Protein AF-A0A7C4MBA6-F1 (afdb_monomer)

Sequence (89 aa):
MSSDSRLQSIIIANLNSLKRKSFLDVGCGFGCWGHKIRAYSDPSYLASIDVWKPYLLGIKHKNIYDDIILTDALHLPLKKSINIVLAAK

pLDDT: mean 92.34, std 9.03, range [46.81, 97.75]

Radius of gyration: 12.37 Å; Cα contacts (8 Å, |Δi|>4): 146; chains: 1; bounding box: 25×32×25 Å

Solvent-accessible surface area (backbone atoms only — not comparable to full-atom values): 5257 Å² total; per-residue (Å²): 137,79,60,63,66,67,60,54,53,54,52,54,72,47,34,57,80,50,50,63,34,26,36,35,33,43,60,35,55,80,34,69,61,48,50,47,46,64,73,47,30,51,59,68,38,40,35,33,32,28,74,56,60,69,30,52,66,74,35,65,88,66,71,64,48,83,41,82,43,83,38,54,86,94,59,73,88,70,92,66,88,67,76,40,79,46,75,70,106

Mean predicted aligned error: 3.78 Å

Nearest PDB structures (foldseek):
  6uak-assembly1_A-2  TM=7.613E-01  e=3.731E-04  Lachnospiraceae bacterium C6A11
  8x8i-assembly1_A  TM=6.464E-01  e=6.860E-04  Acinetobacter baumannii
  8x8j-assembly1_A  TM=6.287E-01  e=5.233E-04  Acinetobacter baumannii
  2p35-assembly1_A  TM=7.351E-01  e=4.266E-03  Agrobacterium fabrum str. C58
  2p35-assembly1_B  TM=6.928E-01  e=3.726E-03  Agrobacterium fabrum str. C58

Structure (mmCIF, N/CA/C/O backbone):
data_AF-A0A7C4MBA6-F1
#
_entry.id   AF-A0A7C4MBA6-F1
#
loop_
_atom_site.group_PDB
_atom_site.id
_atom_site.type_symbol
_atom_site.label_atom_id
_atom_site.label_alt_id
_atom_site.label_comp_id
_atom_site.label_asym_id
_atom_site.label_entity_id
_atom_site.label_seq_id
_atom_site.pdbx_PDB_ins_code
_atom_site.Cartn_x
_atom_site.Cartn_y
_atom_site.Cartn_z
_atom_site.occupancy
_atom_site.B_iso_or_equiv
_atom_site.auth_seq_id
_atom_site.auth_comp_id
_atom_site.auth_asym_id
_atom_site.auth_atom_id
_atom_site.pdbx_PDB_model_num
ATOM 1 N N . MET A 1 1 ? 2.865 10.680 -11.901 1.00 50.88 1 MET A N 1
ATOM 2 C CA . MET A 1 1 ? 2.224 11.725 -11.067 1.00 50.88 1 MET A CA 1
ATOM 3 C C . MET A 1 1 ? 1.434 12.662 -11.973 1.00 50.88 1 MET A C 1
ATOM 5 O O . MET A 1 1 ? 1.968 13.677 -12.396 1.00 50.88 1 MET A O 1
ATOM 9 N N . SER A 1 2 ? 0.185 12.315 -12.298 1.00 46.81 2 SER A N 1
ATOM 10 C CA . SER A 1 2 ? -0.759 13.243 -12.947 1.00 46.81 2 SER A CA 1
ATOM 11 C C . SER A 1 2 ? -2.203 13.027 -12.463 1.00 46.81 2 SER A C 1
ATOM 13 O O . SER A 1 2 ? -3.145 13.021 -13.251 1.00 46.81 2 SER A O 1
ATOM 15 N N . SER A 1 3 ? -2.397 12.826 -11.160 1.00 63.62 3 SER A N 1
ATOM 16 C CA . SER A 1 3 ? -3.724 12.920 -10.542 1.00 63.62 3 SER A CA 1
ATOM 17 C C . SER A 1 3 ? -3.922 14.347 -10.026 1.00 63.62 3 SER A C 1
ATOM 19 O O . SER A 1 3 ? -3.008 14.874 -9.388 1.00 63.62 3 SER A O 1
ATOM 21 N N . ASP A 1 4 ? -5.094 14.938 -10.258 1.00 76.44 4 ASP A N 1
ATOM 22 C CA . ASP A 1 4 ? -5.477 16.270 -9.767 1.00 76.44 4 ASP A CA 1
ATOM 23 C C . ASP A 1 4 ? -5.062 16.467 -8.294 1.00 76.44 4 ASP A C 1
ATOM 25 O O . ASP A 1 4 ? -5.445 15.691 -7.411 1.00 76.44 4 ASP A O 1
ATOM 29 N N . SER A 1 5 ? -4.250 17.494 -8.026 1.00 79.31 5 SER A N 1
ATOM 30 C CA . SER A 1 5 ? -3.727 17.791 -6.687 1.00 79.31 5 SER A CA 1
ATOM 31 C C . SER A 1 5 ? -4.845 18.031 -5.671 1.00 79.31 5 SER A C 1
ATOM 33 O O . SER A 1 5 ? -4.681 17.710 -4.494 1.00 79.31 5 SER A O 1
ATOM 35 N N . ARG A 1 6 ? -6.013 18.504 -6.119 1.00 82.94 6 ARG A N 1
ATOM 36 C CA . ARG A 1 6 ? -7.192 18.711 -5.270 1.00 82.94 6 ARG A CA 1
ATOM 37 C C . ARG A 1 6 ? -7.744 17.391 -4.746 1.00 82.94 6 ARG A C 1
ATOM 39 O O . ARG A 1 6 ? -8.053 17.292 -3.561 1.00 82.94 6 ARG A O 1
ATOM 46 N N . LEU A 1 7 ? -7.809 16.362 -5.595 1.00 85.31 7 LEU A N 1
ATOM 47 C CA . LEU A 1 7 ? -8.265 15.031 -5.184 1.00 85.31 7 LEU A CA 1
ATOM 48 C C . LEU A 1 7 ? -7.308 14.418 -4.164 1.00 85.31 7 LEU A C 1
ATOM 50 O O . LEU A 1 7 ? -7.758 13.840 -3.177 1.00 85.31 7 LEU A O 1
ATOM 54 N N . GLN A 1 8 ? -5.995 14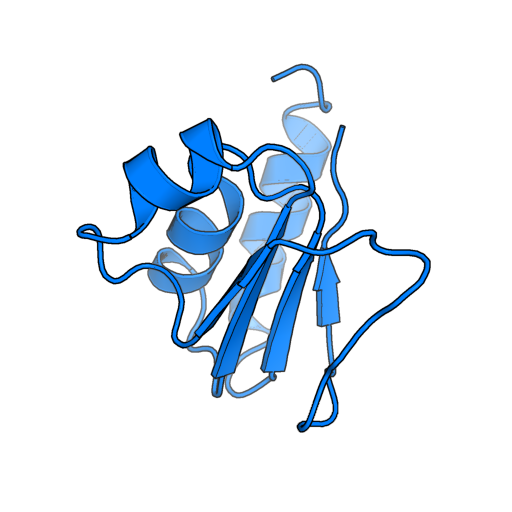.600 -4.351 1.00 89.06 8 GLN A N 1
ATOM 55 C CA . GLN A 1 8 ? -5.024 14.127 -3.367 1.00 89.06 8 GLN A CA 1
ATOM 56 C C . GLN A 1 8 ? -5.241 14.774 -1.997 1.00 89.06 8 GLN A C 1
ATOM 58 O O . GLN A 1 8 ? -5.267 14.062 -0.994 1.00 89.06 8 GLN A O 1
ATOM 63 N N . SER A 1 9 ? -5.433 16.094 -1.951 1.00 89.56 9 SER A N 1
ATOM 64 C CA . SER A 1 9 ? -5.673 16.818 -0.699 1.00 89.56 9 SER A CA 1
ATOM 65 C C . SER A 1 9 ? -6.951 16.361 0.000 1.00 89.56 9 SER A C 1
ATOM 67 O O . SER A 1 9 ? -6.942 16.171 1.214 1.00 89.56 9 SER A O 1
ATOM 69 N N . ILE A 1 10 ? -8.030 16.120 -0.752 1.00 91.06 10 ILE A N 1
ATOM 70 C CA . ILE A 1 10 ? -9.294 15.616 -0.196 1.00 91.06 10 ILE A CA 1
ATOM 71 C C . ILE A 1 10 ? -9.104 14.217 0.397 1.00 91.06 10 ILE A C 1
ATOM 73 O O . ILE A 1 10 ? -9.549 13.967 1.516 1.00 91.06 10 ILE A O 1
ATOM 77 N N . ILE A 1 11 ? -8.421 13.312 -0.311 1.00 91.38 11 ILE A N 1
ATOM 78 C CA . ILE A 1 11 ? -8.147 11.963 0.204 1.00 91.38 11 ILE A CA 1
ATOM 79 C C . ILE A 1 11 ? -7.330 12.057 1.494 1.00 91.38 11 ILE A C 1
ATOM 81 O O . ILE A 1 11 ? -7.726 11.478 2.502 1.00 91.38 11 ILE A O 1
ATOM 85 N N . ILE A 1 12 ? -6.238 12.830 1.490 1.00 92.69 12 ILE A N 1
ATOM 86 C CA . ILE A 1 12 ? -5.365 13.000 2.660 1.00 92.69 12 ILE A CA 1
ATOM 87 C C . ILE A 1 12 ? -6.142 13.559 3.856 1.00 92.69 12 ILE A C 1
ATOM 89 O O . ILE A 1 12 ? -6.014 13.025 4.956 1.00 92.69 12 ILE A O 1
ATOM 93 N N . ALA A 1 13 ? -6.994 14.567 3.645 1.00 93.19 13 ALA A N 1
ATOM 94 C CA . ALA A 1 13 ? -7.821 15.148 4.702 1.00 93.19 13 ALA A CA 1
ATOM 95 C C . ALA A 1 13 ? -8.769 14.123 5.354 1.00 93.19 13 ALA A C 1
ATOM 97 O O . ALA A 1 13 ? -9.100 14.249 6.531 1.00 93.19 13 ALA A O 1
ATOM 98 N N . ASN A 1 14 ? -9.168 13.085 4.613 1.00 93.50 14 ASN A N 1
ATOM 99 C CA . ASN A 1 14 ? -10.045 12.027 5.105 1.00 93.50 14 ASN A CA 1
ATOM 100 C C . ASN A 1 14 ? -9.295 10.799 5.649 1.00 93.50 14 ASN A C 1
ATOM 102 O O . ASN A 1 14 ? -9.903 9.983 6.330 1.00 93.50 14 ASN A O 1
ATOM 106 N N . LEU A 1 15 ? -7.982 10.650 5.436 1.00 93.94 15 LEU A N 1
ATOM 107 C CA . LEU A 1 15 ? -7.238 9.466 5.903 1.00 93.94 15 LEU A CA 1
ATOM 108 C C . LEU A 1 15 ? -7.311 9.261 7.426 1.00 93.94 15 LEU A C 1
ATOM 110 O O . LEU A 1 15 ? -7.332 8.122 7.902 1.00 93.94 15 LEU A O 1
ATOM 114 N N . ASN A 1 16 ? -7.402 10.347 8.195 1.00 91.62 16 ASN A N 1
ATOM 115 C CA . ASN A 1 16 ? -7.492 10.298 9.654 1.00 91.62 16 ASN A CA 1
ATOM 116 C C . ASN A 1 16 ? -8.840 9.744 10.162 1.00 91.62 16 ASN A C 1
ATOM 118 O O . ASN A 1 16 ? -8.901 9.258 11.290 1.00 91.62 16 ASN A O 1
ATOM 122 N N . SER A 1 17 ? -9.914 9.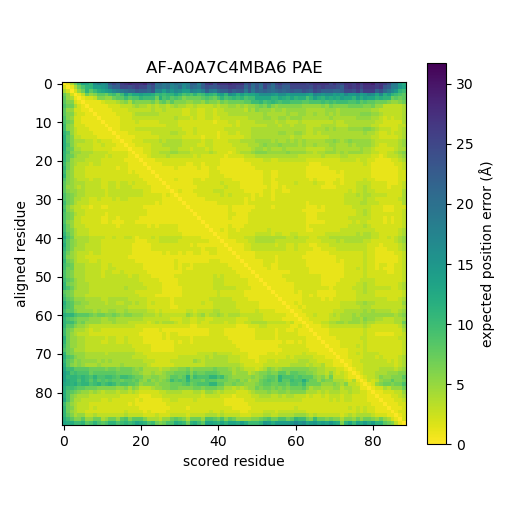774 9.361 1.00 94.38 17 SER A N 1
ATOM 123 C CA . SER A 1 17 ? -11.193 9.134 9.722 1.00 94.38 17 SER A CA 1
ATOM 124 C C . SER A 1 17 ? -11.193 7.623 9.454 1.00 94.38 17 SER A C 1
ATOM 126 O O . SER A 1 17 ? -12.069 6.903 9.927 1.00 94.38 17 SER A O 1
ATOM 128 N N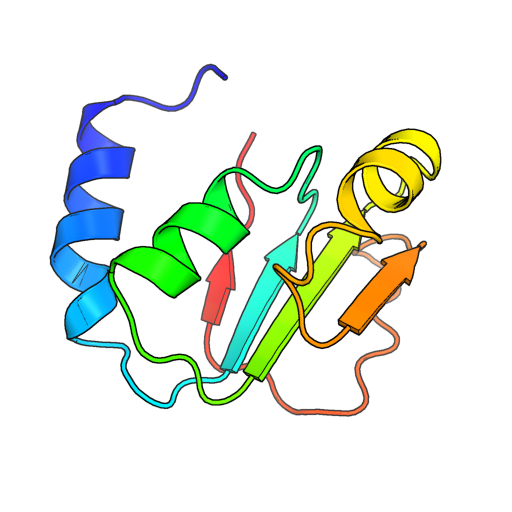 . LEU A 1 18 ? -10.170 7.122 8.754 1.00 94.12 18 LEU A N 1
ATOM 129 C CA . LEU A 1 18 ? -10.021 5.730 8.326 1.00 94.12 18 LEU A CA 1
ATOM 130 C C . LEU A 1 18 ? -9.028 4.940 9.199 1.00 94.12 18 LEU A C 1
ATOM 132 O O . LEU A 1 18 ? -8.439 3.954 8.754 1.00 94.12 18 LEU A O 1
ATOM 136 N N . LYS A 1 19 ? -8.825 5.362 10.454 1.00 93.75 19 LYS A N 1
ATOM 137 C CA . LYS A 1 19 ? -7.920 4.684 11.397 1.00 93.75 19 LYS A CA 1
ATOM 138 C C . LYS A 1 19 ? -8.305 3.228 11.619 1.00 93.75 19 LYS A C 1
ATOM 140 O O . LYS A 1 19 ? -9.480 2.860 11.601 1.00 93.75 19 LYS A O 1
ATOM 145 N N . ARG A 1 20 ? -7.289 2.408 11.893 1.00 96.06 20 ARG A N 1
ATOM 146 C CA . ARG A 1 20 ? -7.394 0.975 12.203 1.00 96.06 20 ARG A CA 1
ATOM 147 C C . ARG A 1 20 ? -8.068 0.150 11.104 1.00 96.06 20 ARG A C 1
ATOM 149 O O . ARG A 1 20 ? -8.444 -0.998 11.341 1.00 96.06 20 ARG A O 1
ATOM 156 N N . LYS A 1 21 ? -8.182 0.697 9.893 1.00 97.56 21 LYS A N 1
ATOM 157 C CA . LYS A 1 21 ? -8.610 -0.031 8.698 1.00 97.56 21 LYS A CA 1
ATOM 158 C C . LYS A 1 21 ? -7.417 -0.675 8.004 1.00 97.56 21 LYS A C 1
ATOM 160 O O . LYS A 1 21 ? -6.287 -0.196 8.127 1.00 97.56 21 LYS A O 1
ATOM 165 N N . SER A 1 22 ? -7.689 -1.767 7.298 1.00 97.62 22 SER A N 1
ATOM 166 C CA . SER A 1 22 ? -6.727 -2.399 6.405 1.00 97.62 22 SER A CA 1
ATOM 167 C C . SER A 1 22 ? -6.778 -1.756 5.019 1.00 97.62 22 SER A C 1
ATOM 169 O O . SER A 1 22 ? -7.859 -1.489 4.485 1.00 97.62 22 SER A O 1
ATOM 171 N N . PHE A 1 23 ? -5.603 -1.520 4.443 1.00 97.62 23 PHE A N 1
ATOM 172 C CA . PHE A 1 23 ? -5.418 -0.849 3.162 1.00 97.62 23 PHE A CA 1
ATOM 173 C C . PHE A 1 23 ? -4.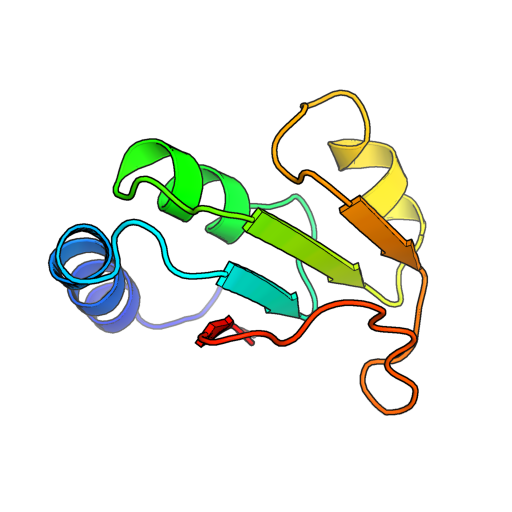683 -1.745 2.169 1.00 97.62 23 PHE A C 1
ATOM 175 O O . PHE A 1 23 ? -3.757 -2.473 2.539 1.00 97.62 23 PHE A O 1
ATOM 182 N N . LEU A 1 24 ? -5.061 -1.620 0.899 1.00 97.62 24 LEU A N 1
ATOM 183 C CA . LEU A 1 24 ? -4.320 -2.149 -0.236 1.00 97.62 24 LEU A CA 1
ATOM 184 C C . LEU A 1 24 ? -3.993 -1.028 -1.224 1.00 97.62 24 LEU A C 1
ATOM 186 O O . LEU A 1 24 ? -4.908 -0.399 -1.752 1.00 97.62 24 LEU A O 1
ATOM 190 N N . ASP A 1 25 ? -2.706 -0.811 -1.487 1.00 96.94 25 ASP A N 1
ATOM 191 C CA . ASP A 1 25 ? -2.212 0.105 -2.523 1.00 96.94 25 ASP A CA 1
ATOM 192 C C . ASP A 1 25 ? -1.900 -0.674 -3.813 1.00 96.94 25 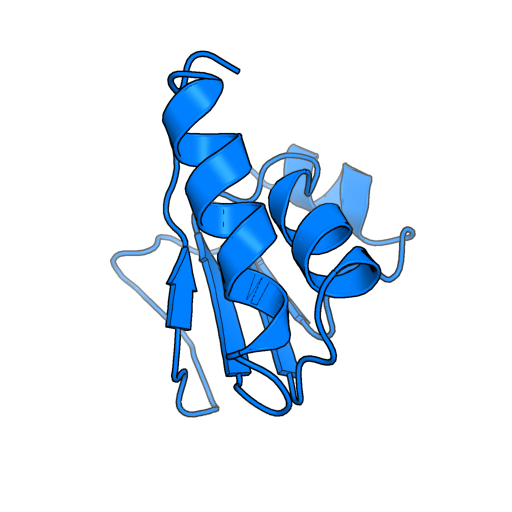ASP A C 1
ATOM 194 O O . ASP A 1 25 ? -0.971 -1.488 -3.855 1.00 96.94 25 ASP A O 1
ATOM 198 N N . VAL A 1 26 ? -2.717 -0.472 -4.847 1.00 96.88 26 VAL A N 1
ATOM 199 C CA . VAL A 1 26 ? -2.668 -1.179 -6.132 1.00 96.88 26 VAL A CA 1
ATOM 200 C C . VAL A 1 26 ? -1.906 -0.355 -7.160 1.00 96.88 26 VAL A C 1
ATOM 202 O O . VAL A 1 26 ? -2.283 0.778 -7.454 1.00 96.88 26 VAL A O 1
ATOM 205 N N . GLY A 1 27 ? -0.869 -0.952 -7.753 1.00 96.06 27 GLY A N 1
ATOM 206 C CA . GLY A 1 27 ? 0.047 -0.223 -8.631 1.00 96.06 27 GLY A CA 1
ATOM 207 C C . GLY A 1 27 ? 0.879 0.768 -7.822 1.00 96.06 27 GLY A C 1
ATOM 208 O O . GLY A 1 27 ? 0.962 1.949 -8.158 1.00 96.06 27 GLY A O 1
ATOM 209 N N . CYS A 1 28 ? 1.435 0.303 -6.700 1.00 95.75 28 CYS A N 1
ATOM 210 C CA . CYS A 1 28 ? 2.000 1.180 -5.679 1.00 95.75 28 CYS A CA 1
ATOM 211 C C . CYS A 1 28 ? 3.231 1.974 -6.146 1.00 95.75 28 CYS A C 1
ATOM 213 O O . CYS A 1 28 ? 3.631 2.938 -5.480 1.00 95.75 28 CYS A O 1
ATOM 215 N N . GLY A 1 29 ? 3.884 1.562 -7.240 1.00 95.69 29 GLY A N 1
ATOM 216 C CA . GLY A 1 29 ? 5.105 2.183 -7.734 1.00 95.69 29 GLY A CA 1
ATOM 217 C C . GLY A 1 29 ? 6.162 2.307 -6.633 1.00 95.69 29 GLY A C 1
ATOM 218 O O . GLY A 1 29 ? 6.406 1.378 -5.862 1.00 95.69 29 GLY A O 1
ATOM 219 N N . PHE A 1 30 ? 6.753 3.496 -6.490 1.00 95.69 30 PHE A N 1
ATOM 220 C CA . PHE A 1 30 ? 7.718 3.791 -5.420 1.00 95.69 30 PHE A CA 1
ATOM 221 C C . PHE A 1 30 ? 7.094 4.121 -4.051 1.00 95.69 30 PHE A C 1
ATOM 223 O O . PHE A 1 30 ? 7.792 4.591 -3.150 1.00 95.69 30 PHE A O 1
ATOM 230 N N . GLY A 1 31 ? 5.801 3.851 -3.870 1.00 95.56 31 GLY A N 1
ATOM 231 C CA . GLY A 1 31 ? 5.127 3.865 -2.576 1.00 95.56 31 GLY A CA 1
ATOM 232 C C . GLY A 1 31 ? 4.647 5.230 -2.087 1.00 95.56 31 GLY A C 1
ATOM 233 O O . GLY A 1 31 ? 4.561 5.464 -0.882 1.00 95.56 31 GLY A O 1
ATOM 234 N N . CYS A 1 32 ? 4.331 6.145 -3.006 1.00 94.56 32 CYS A N 1
ATOM 235 C CA . CYS A 1 32 ? 3.879 7.496 -2.663 1.00 94.56 32 CYS A CA 1
ATOM 236 C C . CYS A 1 32 ? 2.626 7.499 -1.771 1.00 94.56 32 CYS A C 1
ATOM 238 O O . CYS A 1 32 ? 2.541 8.309 -0.846 1.00 94.56 32 CYS A O 1
ATOM 240 N N . TRP A 1 33 ? 1.656 6.619 -2.038 1.00 95.62 33 TRP A N 1
ATOM 241 C CA . TRP A 1 33 ? 0.436 6.525 -1.237 1.00 95.62 33 TRP A CA 1
ATOM 242 C C . TRP A 1 33 ? 0.663 5.796 0.078 1.00 95.62 33 TRP A C 1
ATOM 244 O O . TRP A 1 33 ? 0.243 6.320 1.107 1.00 95.62 33 TRP A O 1
ATOM 254 N N . GLY A 1 34 ? 1.414 4.692 0.089 1.00 96.38 34 GLY A N 1
ATOM 255 C CA . GLY A 1 34 ? 1.821 4.045 1.338 1.00 96.38 34 GLY A CA 1
ATOM 256 C C . GLY A 1 34 ? 2.469 5.007 2.342 1.00 96.38 34 GLY A C 1
ATOM 257 O O . GLY A 1 34 ? 2.082 5.026 3.510 1.00 96.38 34 GLY A O 1
ATOM 258 N N . HIS A 1 35 ? 3.372 5.887 1.888 1.00 96.19 35 HIS A N 1
ATOM 259 C CA . HIS A 1 35 ? 3.959 6.927 2.745 1.00 96.19 35 HIS A CA 1
ATOM 260 C C . HIS A 1 35 ? 2.909 7.883 3.325 1.00 96.19 35 HIS A C 1
ATOM 262 O O . HIS A 1 35 ? 2.933 8.173 4.519 1.00 96.19 35 HIS A O 1
ATOM 268 N N . LYS A 1 36 ? 1.970 8.359 2.501 1.00 95.44 36 LYS A N 1
ATOM 269 C CA . LYS A 1 36 ? 0.897 9.257 2.951 1.00 95.44 36 LYS A CA 1
ATOM 270 C C . LYS A 1 36 ? -0.036 8.565 3.947 1.00 95.44 36 LYS A C 1
ATOM 272 O O . LYS A 1 36 ? -0.390 9.163 4.953 1.00 95.44 36 LYS A O 1
ATOM 277 N N . ILE A 1 37 ? -0.397 7.306 3.714 1.00 96.19 37 ILE A N 1
ATOM 278 C CA . ILE A 1 37 ? -1.254 6.540 4.632 1.00 96.19 37 ILE A CA 1
ATOM 279 C C . ILE A 1 37 ? -0.569 6.377 5.990 1.00 96.19 37 ILE A C 1
ATOM 281 O O . ILE A 1 37 ? -1.206 6.611 7.010 1.00 96.19 37 ILE A O 1
ATOM 285 N N . ARG A 1 38 ? 0.730 6.046 6.018 1.00 95.31 38 ARG A N 1
ATOM 286 C CA . ARG A 1 38 ? 1.502 5.951 7.270 1.00 95.31 38 ARG A CA 1
ATOM 287 C C . ARG A 1 38 ? 1.664 7.292 7.986 1.00 95.31 38 ARG A C 1
ATOM 289 O O . ARG A 1 38 ? 1.734 7.309 9.206 1.00 95.31 38 ARG A O 1
ATOM 296 N N . ALA A 1 39 ? 1.742 8.396 7.245 1.00 95.19 39 ALA A N 1
ATOM 297 C CA . ALA A 1 39 ? 1.917 9.726 7.822 1.00 95.19 39 ALA A CA 1
ATOM 298 C C . ALA A 1 39 ? 0.611 10.332 8.365 1.00 95.19 39 ALA A C 1
ATOM 300 O O . ALA A 1 39 ? 0.636 11.033 9.372 1.00 95.19 39 ALA A O 1
ATOM 301 N N . TYR A 1 40 ? -0.521 10.088 7.695 1.00 95.50 40 TYR A N 1
ATOM 302 C CA . TYR A 1 40 ? -1.798 10.764 7.972 1.00 95.50 40 TYR A CA 1
ATOM 303 C C . TYR A 1 40 ? -2.896 9.836 8.514 1.00 95.50 40 TYR A C 1
ATOM 305 O O . TYR A 1 40 ? -4.010 10.285 8.783 1.00 95.50 40 TYR A O 1
ATOM 313 N N . SER A 1 41 ? -2.606 8.545 8.673 1.00 95.44 41 SER A N 1
ATOM 314 C CA . SER A 1 41 ? -3.505 7.559 9.270 1.00 95.44 41 SER A CA 1
ATOM 315 C C . SER A 1 41 ? -2.746 6.618 10.205 1.00 95.44 41 SER A C 1
ATOM 317 O O . SER A 1 41 ? -1.533 6.696 10.362 1.00 95.44 41 SER A O 1
ATOM 319 N N . ASP A 1 42 ? -3.491 5.711 10.823 1.00 96.19 42 ASP A N 1
ATOM 320 C CA . ASP A 1 42 ? -2.979 4.647 11.685 1.00 96.19 42 ASP A CA 1
ATOM 321 C C . ASP A 1 42 ? -3.551 3.311 11.183 1.00 96.19 42 ASP A C 1
ATOM 323 O O . ASP A 1 42 ? -4.551 2.823 11.729 1.00 96.19 42 ASP A O 1
ATOM 327 N N . PRO A 1 43 ? -3.041 2.779 10.053 1.00 97.12 43 PRO A N 1
ATOM 328 C CA . PRO A 1 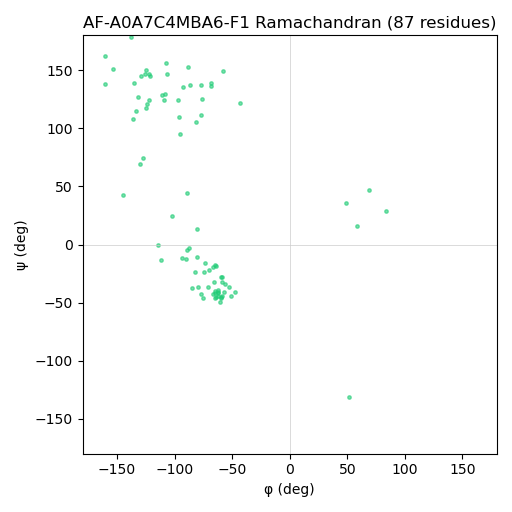43 ? -3.593 1.581 9.434 1.00 97.12 43 PRO A CA 1
ATOM 329 C C . PRO A 1 43 ? -3.344 0.358 10.321 1.00 97.12 43 PRO A C 1
ATOM 331 O O . PRO A 1 43 ? -2.255 0.181 10.861 1.00 97.12 43 PRO A O 1
ATOM 334 N N . SER A 1 44 ? -4.337 -0.527 10.434 1.00 97.25 44 SER A N 1
ATOM 335 C CA . SER A 1 44 ? -4.146 -1.817 11.120 1.00 97.25 44 SER A CA 1
ATOM 336 C C . SER A 1 44 ? -3.334 -2.803 10.282 1.00 97.25 44 SER A C 1
ATOM 338 O O . SER A 1 44 ? -2.731 -3.727 10.822 1.00 97.25 44 SER A O 1
ATOM 340 N N . TYR A 1 45 ? -3.344 -2.608 8.964 1.00 97.38 45 TYR A N 1
ATOM 341 C CA . TYR A 1 45 ? -2.559 -3.353 7.995 1.00 97.38 45 TYR A CA 1
ATOM 342 C C . TYR A 1 45 ? -2.472 -2.550 6.694 1.00 97.38 45 TYR A C 1
ATOM 344 O O . TYR A 1 45 ? -3.471 -1.975 6.259 1.00 97.38 45 TYR A O 1
ATOM 352 N N . LEU A 1 46 ? -1.304 -2.506 6.067 1.00 97.56 46 LEU A N 1
ATOM 353 C CA . LEU A 1 46 ? -1.079 -1.810 4.805 1.00 97.56 46 LEU A CA 1
ATOM 354 C C . LEU A 1 46 ? -0.237 -2.689 3.879 1.00 97.56 46 LEU A C 1
ATOM 356 O O . LEU A 1 46 ? 0.963 -2.847 4.093 1.00 97.56 46 LEU A O 1
ATOM 360 N N . ALA A 1 47 ? -0.863 -3.233 2.839 1.00 97.25 47 ALA A N 1
ATOM 361 C CA . ALA A 1 47 ? -0.192 -4.026 1.813 1.00 97.25 47 ALA A CA 1
ATOM 362 C C . ALA A 1 47 ? -0.077 -3.255 0.496 1.00 97.25 47 ALA A C 1
ATOM 364 O O . ALA A 1 47 ? -0.888 -2.369 0.212 1.00 97.25 47 ALA A O 1
ATOM 365 N N . SER A 1 48 ? 0.896 -3.634 -0.328 1.00 96.62 48 SER A N 1
ATOM 366 C CA . SER A 1 48 ? 0.987 -3.178 -1.711 1.00 96.62 48 SER A CA 1
ATOM 367 C C . SER A 1 48 ? 1.049 -4.318 -2.712 1.00 96.62 48 SER A C 1
ATOM 369 O O . SER A 1 48 ? 1.604 -5.387 -2.437 1.00 96.62 48 SER A O 1
ATOM 371 N N . ILE A 1 49 ? 0.516 -4.045 -3.903 1.00 97.00 49 ILE A N 1
ATOM 372 C CA . ILE A 1 49 ? 0.753 -4.852 -5.096 1.00 97.00 49 ILE A CA 1
ATOM 373 C C . ILE A 1 49 ? 1.263 -3.995 -6.250 1.00 97.00 49 ILE A C 1
ATOM 375 O O . ILE A 1 49 ? 0.853 -2.846 -6.426 1.00 97.00 49 ILE A O 1
ATOM 379 N N . ASP A 1 50 ? 2.121 -4.584 -7.071 1.00 97.25 50 ASP A N 1
ATOM 380 C CA . ASP A 1 50 ? 2.521 -4.029 -8.360 1.00 97.25 50 ASP A CA 1
ATOM 381 C C . ASP A 1 50 ? 2.936 -5.172 -9.295 1.00 97.25 50 ASP A C 1
ATOM 383 O O . ASP A 1 50 ? 3.438 -6.205 -8.841 1.00 97.25 50 ASP A O 1
ATOM 387 N N . VAL A 1 51 ? 2.754 -4.981 -10.599 1.00 97.12 51 VAL A N 1
ATOM 388 C CA . VAL A 1 51 ? 3.218 -5.922 -11.631 1.00 97.12 51 VAL A CA 1
ATOM 389 C C . VAL A 1 51 ? 4.698 -5.710 -11.958 1.00 97.12 51 VAL A C 1
ATOM 391 O O . VAL A 1 51 ? 5.382 -6.621 -12.428 1.00 97.12 51 VAL A O 1
ATOM 394 N N . TRP A 1 52 ? 5.227 -4.513 -11.697 1.00 97.25 52 TRP A N 1
ATOM 395 C CA . TRP A 1 52 ? 6.576 -4.118 -12.070 1.00 97.25 52 TRP A CA 1
ATOM 396 C C . TRP A 1 52 ? 7.563 -4.336 -10.917 1.00 97.25 52 TRP A C 1
ATOM 398 O O . TRP A 1 52 ? 7.781 -3.484 -10.051 1.00 97.25 52 TRP A O 1
ATOM 408 N N . LYS A 1 53 ? 8.234 -5.492 -10.932 1.00 97.75 53 LYS A N 1
ATOM 409 C CA . LYS A 1 53 ? 9.201 -5.913 -9.900 1.00 97.75 53 LYS A CA 1
ATOM 410 C C . LYS A 1 53 ? 10.240 -4.843 -9.498 1.00 97.75 53 LYS A C 1
ATOM 412 O O . LYS A 1 53 ? 10.506 -4.736 -8.299 1.00 97.75 53 LYS A O 1
ATOM 417 N N . PRO A 1 54 ? 10.832 -4.043 -10.411 1.00 97.69 54 PRO A N 1
ATOM 418 C CA . PRO A 1 54 ? 11.769 -2.985 -10.018 1.00 97.69 54 PRO A CA 1
ATOM 419 C C . PRO A 1 54 ? 11.212 -1.962 -9.018 1.00 97.69 54 PRO A C 1
ATOM 421 O O . PRO A 1 54 ? 11.954 -1.521 -8.141 1.00 97.69 54 PRO A O 1
ATOM 424 N N . TYR A 1 55 ? 9.920 -1.623 -9.086 1.00 96.88 55 TYR A N 1
ATOM 425 C CA . TYR A 1 55 ? 9.302 -0.722 -8.112 1.00 96.88 55 TYR A CA 1
ATOM 426 C C . TYR A 1 55 ? 9.289 -1.343 -6.720 1.00 96.88 55 TYR A C 1
ATOM 428 O O . TYR A 1 55 ? 9.748 -0.718 -5.765 1.00 96.88 55 TYR A O 1
ATOM 436 N N . LEU A 1 56 ? 8.890 -2.614 -6.634 1.00 96.50 56 LEU A N 1
ATOM 437 C CA . LEU A 1 56 ? 8.838 -3.367 -5.382 1.00 96.50 56 LEU A CA 1
ATOM 438 C C . LEU A 1 56 ? 10.220 -3.514 -4.735 1.00 96.50 56 LEU A C 1
ATOM 440 O O . LEU A 1 56 ? 10.369 -3.323 -3.529 1.00 96.50 56 LEU A O 1
ATOM 444 N N . LEU A 1 57 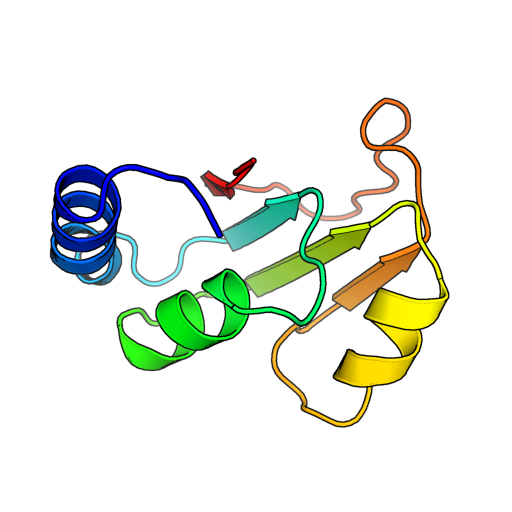? 11.257 -3.791 -5.533 1.00 96.25 57 LEU A N 1
ATOM 445 C CA . LEU A 1 57 ? 12.639 -3.837 -5.042 1.00 96.25 57 LEU A CA 1
ATOM 446 C C . LEU A 1 57 ? 13.094 -2.477 -4.493 1.00 96.25 57 LEU A C 1
ATOM 448 O O . LEU A 1 57 ? 13.739 -2.423 -3.444 1.00 96.25 57 LEU A O 1
ATOM 452 N N . GLY A 1 58 ? 12.707 -1.384 -5.158 1.00 95.88 58 GLY A N 1
ATOM 453 C CA . GLY A 1 58 ? 13.025 -0.017 -4.743 1.00 95.88 58 GLY A CA 1
ATOM 454 C C . GLY A 1 58 ? 12.371 0.423 -3.428 1.00 95.88 58 GLY A C 1
ATOM 455 O O . GLY A 1 58 ? 12.850 1.371 -2.806 1.00 95.88 58 GLY A O 1
ATOM 456 N N . ILE A 1 59 ? 11.306 -0.249 -2.981 1.00 96.12 59 ILE A N 1
ATOM 457 C CA . ILE A 1 59 ? 10.592 0.080 -1.733 1.00 96.12 59 ILE A CA 1
ATOM 458 C C . ILE A 1 59 ? 10.738 -0.970 -0.632 1.00 96.12 59 ILE A C 1
ATOM 460 O O . ILE A 1 59 ? 10.435 -0.669 0.520 1.00 96.12 59 ILE A O 1
ATOM 464 N N . LYS A 1 60 ? 11.231 -2.174 -0.949 1.00 94.19 60 LYS A N 1
ATOM 465 C CA . LYS A 1 60 ? 11.315 -3.301 -0.004 1.00 94.19 60 LYS A CA 1
ATOM 466 C C . LYS A 1 60 ? 12.028 -2.954 1.306 1.00 94.19 60 LYS A C 1
ATOM 468 O O . LYS A 1 60 ? 11.630 -3.423 2.361 1.00 94.19 60 LYS A O 1
ATOM 473 N N . HIS A 1 61 ? 13.065 -2.125 1.240 1.00 93.69 61 HIS A N 1
ATOM 474 C CA . HIS A 1 61 ? 13.883 -1.736 2.391 1.00 93.69 61 HIS A CA 1
ATOM 475 C C . HIS A 1 61 ? 13.343 -0.513 3.152 1.00 93.69 61 HIS A C 1
ATOM 477 O O . HIS A 1 61 ? 13.923 -0.114 4.156 1.00 93.69 61 HIS A O 1
ATOM 483 N N . LYS A 1 62 ? 12.254 0.109 2.680 1.00 94.19 62 LYS A N 1
ATOM 484 C CA . LYS A 1 62 ? 11.708 1.345 3.261 1.00 94.19 62 LYS A CA 1
ATOM 485 C C . LYS A 1 62 ? 10.684 1.102 4.376 1.00 94.19 62 LYS A C 1
ATOM 487 O O . LYS A 1 62 ? 10.217 2.072 4.960 1.00 94.19 62 LYS A O 1
ATOM 492 N N . ASN A 1 63 ? 10.311 -0.156 4.644 1.00 92.94 63 ASN A N 1
ATOM 493 C CA . ASN A 1 63 ? 9.326 -0.552 5.666 1.00 92.94 63 ASN A CA 1
ATOM 494 C C . ASN A 1 63 ? 8.004 0.247 5.610 1.00 92.94 63 ASN A C 1
ATOM 496 O O . ASN A 1 63 ? 7.403 0.561 6.633 1.00 92.94 63 ASN A O 1
ATOM 500 N N . ILE A 1 64 ? 7.557 0.604 4.400 1.00 96.56 64 ILE A N 1
ATOM 501 C CA . ILE A 1 64 ? 6.314 1.365 4.184 1.00 96.56 64 ILE A CA 1
ATOM 502 C C . ILE A 1 64 ? 5.097 0.450 4.373 1.00 96.56 64 ILE A C 1
ATOM 504 O O . ILE A 1 64 ? 4.129 0.806 5.050 1.00 96.56 64 ILE A O 1
ATOM 508 N N . TYR A 1 65 ? 5.167 -0.733 3.767 1.00 97.31 65 TYR A N 1
ATOM 509 C CA . TYR A 1 65 ? 4.106 -1.732 3.720 1.00 97.31 65 TYR A CA 1
ATOM 510 C C . TYR A 1 65 ? 4.445 -2.895 4.644 1.00 97.31 65 TYR A C 1
ATOM 512 O O . TYR A 1 65 ? 5.615 -3.252 4.780 1.00 97.31 65 TYR A O 1
ATOM 520 N N . ASP A 1 66 ? 3.417 -3.489 5.241 1.00 96.75 66 ASP A N 1
ATOM 521 C CA . ASP A 1 66 ? 3.545 -4.731 6.001 1.00 96.75 66 ASP A CA 1
ATOM 522 C C . ASP A 1 66 ? 3.811 -5.914 5.059 1.00 96.75 66 ASP A C 1
ATOM 524 O O . ASP A 1 66 ? 4.603 -6.790 5.385 1.00 96.75 66 ASP A O 1
ATOM 528 N N . ASP A 1 67 ? 3.194 -5.903 3.871 1.00 96.06 67 ASP A N 1
ATOM 529 C CA . ASP A 1 67 ? 3.414 -6.884 2.807 1.00 96.06 67 ASP A CA 1
ATOM 530 C C . ASP A 1 67 ? 3.565 -6.197 1.445 1.00 96.06 67 ASP A C 1
ATOM 532 O O . ASP A 1 67 ? 2.828 -5.266 1.115 1.00 96.06 67 ASP A O 1
ATOM 536 N N . ILE A 1 68 ? 4.509 -6.689 0.641 1.00 96.50 68 ILE A N 1
ATOM 537 C CA . ILE A 1 68 ? 4.783 -6.214 -0.719 1.00 96.50 68 ILE A CA 1
ATOM 538 C C . ILE A 1 68 ? 4.695 -7.409 -1.662 1.00 96.50 68 ILE A C 1
ATOM 540 O O . ILE A 1 68 ? 5.481 -8.353 -1.540 1.00 96.50 68 ILE A O 1
ATOM 544 N N . ILE A 1 69 ? 3.758 -7.371 -2.606 1.00 95.94 69 ILE A N 1
ATOM 545 C CA . ILE A 1 69 ? 3.411 -8.535 -3.423 1.00 95.94 69 ILE A CA 1
ATOM 546 C C . ILE A 1 69 ? 3.601 -8.213 -4.908 1.00 95.94 69 ILE A C 1
ATOM 548 O O . ILE A 1 69 ? 3.017 -7.273 -5.442 1.00 95.94 69 ILE A O 1
ATOM 552 N N . LEU A 1 70 ? 4.405 -9.030 -5.590 1.00 96.81 70 LEU A N 1
ATOM 553 C CA . LEU A 1 70 ? 4.502 -9.025 -7.049 1.00 96.81 70 LEU A CA 1
ATOM 554 C C . LEU A 1 70 ? 3.338 -9.836 -7.616 1.00 96.81 70 LEU A C 1
ATOM 556 O O . LEU A 1 70 ? 3.353 -11.062 -7.516 1.00 96.81 70 LEU A O 1
ATOM 560 N N . THR A 1 71 ? 2.334 -9.166 -8.174 1.00 96.69 71 THR A N 1
ATOM 561 C CA . THR A 1 71 ? 1.170 -9.836 -8.768 1.00 96.69 71 THR A CA 1
ATOM 562 C C . THR A 1 71 ? 0.422 -8.925 -9.735 1.00 96.69 71 THR A C 1
ATOM 564 O O . THR A 1 71 ? 0.551 -7.702 -9.682 1.00 96.69 71 THR A O 1
ATOM 567 N N . ASP A 1 72 ? -0.395 -9.536 -10.587 1.00 95.19 72 ASP A N 1
ATOM 568 C CA . ASP A 1 72 ? -1.440 -8.849 -11.340 1.00 95.19 72 ASP A CA 1
ATOM 569 C C . ASP A 1 72 ? -2.641 -8.578 -10.419 1.00 95.19 72 ASP A C 1
ATOM 571 O O . ASP A 1 72 ? -3.049 -9.444 -9.639 1.00 95.19 72 ASP A O 1
ATOM 575 N N . ALA A 1 73 ? -3.219 -7.379 -10.501 1.00 93.75 73 ALA A N 1
ATOM 576 C CA . ALA A 1 73 ? -4.406 -7.001 -9.736 1.00 93.75 73 ALA A CA 1
ATOM 577 C C . ALA A 1 73 ? -5.655 -7.828 -10.104 1.00 93.75 73 ALA A C 1
ATOM 579 O O . ALA A 1 73 ? -6.593 -7.886 -9.314 1.00 93.75 73 ALA A O 1
ATOM 580 N N . LEU A 1 74 ? -5.668 -8.498 -11.262 1.00 93.06 74 LEU A N 1
ATOM 581 C CA . LEU A 1 74 ? -6.692 -9.475 -11.649 1.00 93.06 74 LEU A CA 1
ATOM 582 C C . LEU A 1 74 ? -6.562 -10.806 -10.886 1.00 93.06 74 LEU A C 1
ATOM 584 O O . LEU A 1 74 ? -7.503 -11.597 -10.849 1.00 93.06 74 LEU A O 1
ATOM 588 N N . HIS A 1 75 ? -5.416 -11.046 -10.245 1.00 93.00 75 HIS A N 1
ATOM 589 C CA . HIS A 1 75 ? -5.087 -12.275 -9.530 1.00 93.00 75 HIS A CA 1
ATOM 590 C C . HIS A 1 75 ? -4.573 -11.952 -8.121 1.00 93.00 75 HIS A C 1
ATOM 592 O O . HIS A 1 75 ? -3.393 -12.110 -7.824 1.00 93.00 75 HIS A O 1
ATOM 598 N N . LEU A 1 76 ? -5.457 -11.472 -7.242 1.00 88.19 76 LEU A N 1
ATOM 599 C CA . LEU A 1 76 ? -5.113 -11.032 -5.883 1.00 88.19 76 LEU A CA 1
ATOM 600 C C . LEU A 1 76 ? -4.897 -12.216 -4.917 1.00 88.19 76 LEU A C 1
ATOM 602 O O . LEU A 1 76 ? -5.877 -12.844 -4.510 1.00 88.19 76 LEU A O 1
ATOM 606 N N . PRO A 1 77 ? -3.666 -12.491 -4.439 1.00 87.25 77 PRO A N 1
ATOM 607 C CA . PRO A 1 77 ? -3.400 -13.581 -3.503 1.00 87.25 77 PRO A CA 1
ATOM 608 C C . PRO A 1 77 ? -3.551 -13.109 -2.045 1.00 87.25 77 PRO A C 1
ATOM 610 O O . PRO A 1 77 ? -2.695 -13.365 -1.194 1.00 87.25 77 PRO A O 1
ATOM 613 N N . LEU A 1 78 ? -4.606 -12.346 -1.748 1.00 85.19 78 LEU A N 1
ATOM 614 C CA . LEU A 1 78 ? -4.782 -11.728 -0.434 1.00 85.19 78 LEU A CA 1
ATOM 615 C C . LEU A 1 78 ? -5.251 -12.762 0.589 1.00 85.19 78 LEU A C 1
ATOM 617 O O . LEU A 1 78 ? -6.279 -13.411 0.423 1.00 85.19 78 LEU A O 1
ATOM 621 N N . LYS A 1 79 ? -4.507 -12.873 1.692 1.00 81.88 79 LYS A N 1
ATOM 622 C CA . LYS A 1 79 ? -4.858 -13.742 2.831 1.00 81.88 79 LYS A CA 1
ATOM 623 C C . LYS A 1 79 ? -5.720 -13.042 3.885 1.00 81.88 79 LYS A C 1
ATOM 625 O O . LYS A 1 79 ? -6.223 -13.693 4.794 1.00 81.88 79 LYS A O 1
ATOM 630 N N . LYS A 1 80 ? -5.841 -11.714 3.806 1.00 86.75 80 LYS A N 1
ATOM 631 C CA . LYS A 1 80 ? -6.563 -10.866 4.763 1.00 86.75 80 LYS A CA 1
ATOM 632 C C . LYS A 1 80 ? -7.644 -10.070 4.040 1.00 86.75 80 LYS A C 1
ATOM 634 O O . LYS A 1 80 ? -7.446 -9.654 2.902 1.00 86.75 80 LYS A O 1
ATOM 639 N N . SER A 1 81 ? -8.756 -9.821 4.729 1.00 93.44 81 SER A N 1
ATOM 640 C CA . SER A 1 81 ? -9.792 -8.906 4.245 1.00 93.44 81 SER A CA 1
ATOM 641 C C . SER A 1 81 ? -9.284 -7.459 4.247 1.00 93.44 81 SER A C 1
ATOM 643 O O . SER A 1 81 ? -8.639 -7.011 5.204 1.00 93.44 81 SER A O 1
ATOM 645 N N . ILE A 1 82 ? -9.574 -6.732 3.170 1.00 96.31 82 ILE A N 1
ATOM 646 C CA . ILE A 1 82 ? -9.167 -5.341 2.968 1.00 96.31 82 ILE A CA 1
ATOM 647 C C . ILE A 1 82 ? -10.392 -4.438 3.082 1.00 96.31 82 ILE A C 1
ATOM 649 O O . ILE A 1 82 ? -11.412 -4.689 2.445 1.00 96.31 82 ILE A O 1
ATOM 653 N N . ASN A 1 83 ? -10.298 -3.381 3.891 1.00 97.12 83 ASN A N 1
ATOM 654 C CA . ASN A 1 83 ? -11.376 -2.403 4.017 1.00 97.12 83 ASN A CA 1
ATOM 655 C C . ASN A 1 83 ? -11.315 -1.330 2.929 1.00 97.12 83 ASN A C 1
ATOM 657 O O . ASN A 1 83 ? -12.357 -0.859 2.485 1.00 97.12 83 ASN A O 1
ATOM 661 N N . ILE A 1 84 ? -10.107 -0.903 2.555 1.00 96.88 84 ILE A N 1
ATOM 662 C CA . ILE A 1 84 ? -9.887 0.235 1.663 1.00 96.88 84 ILE A CA 1
ATOM 663 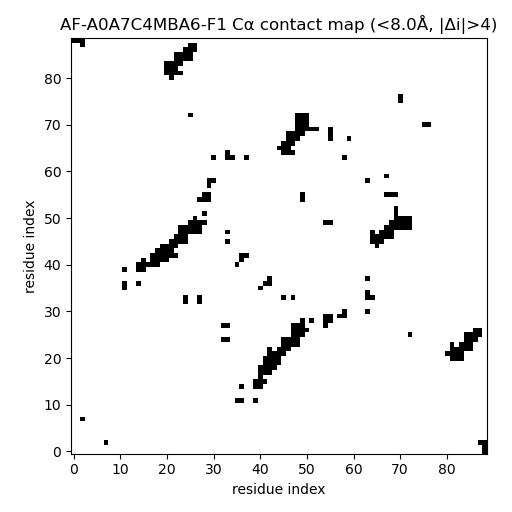C C . ILE A 1 84 ? -8.892 -0.161 0.579 1.00 96.88 84 ILE A C 1
ATOM 665 O O . ILE A 1 84 ? -7.787 -0.611 0.872 1.00 96.88 84 ILE A O 1
ATOM 669 N N . VAL A 1 85 ? -9.276 0.049 -0.677 1.00 95.69 85 VAL A N 1
ATOM 670 C CA . VAL A 1 85 ? -8.407 -0.150 -1.839 1.00 95.69 85 VAL A CA 1
ATOM 671 C C . VAL A 1 85 ? -8.101 1.211 -2.447 1.00 95.69 85 VAL A C 1
ATOM 673 O O . VAL A 1 85 ? -9.011 1.994 -2.718 1.00 95.69 85 VAL A O 1
ATOM 676 N N . LEU A 1 86 ? -6.819 1.488 -2.657 1.00 94.19 86 LEU A N 1
ATOM 677 C CA . LEU A 1 86 ? -6.338 2.646 -3.395 1.00 94.19 86 LEU A CA 1
ATOM 678 C C . LEU A 1 86 ? -5.768 2.160 -4.721 1.00 94.19 86 LEU A C 1
ATOM 680 O O . LEU A 1 86 ? -4.891 1.307 -4.749 1.00 94.19 86 LEU A O 1
ATOM 684 N N . ALA A 1 87 ? -6.282 2.713 -5.812 1.00 92.25 87 ALA A N 1
ATOM 685 C CA . ALA A 1 87 ? -5.766 2.503 -7.153 1.00 92.25 87 ALA A CA 1
ATOM 686 C C . ALA A 1 87 ? -5.686 3.874 -7.822 1.00 92.25 87 ALA A C 1
ATOM 688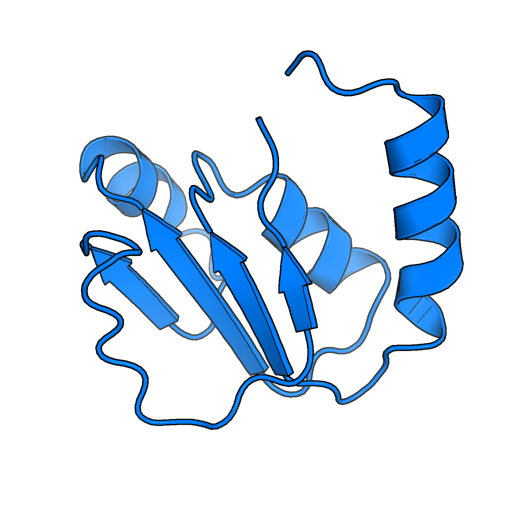 O O . ALA A 1 87 ? -6.704 4.546 -8.003 1.00 92.25 87 ALA A O 1
ATOM 689 N N . ALA A 1 88 ? -4.472 4.318 -8.127 1.00 81.62 88 ALA A N 1
ATOM 690 C CA . ALA A 1 88 ? -4.218 5.634 -8.697 1.00 81.62 88 ALA A CA 1
ATOM 691 C C . ALA A 1 88 ? -3.335 5.511 -9.942 1.00 81.62 88 ALA A C 1
ATOM 693 O O . ALA A 1 88 ? -2.454 4.658 -10.002 1.00 81.62 88 ALA A O 1
ATOM 694 N N . LYS A 1 89 ? -3.591 6.373 -10.927 1.00 65.25 89 LYS A N 1
ATOM 695 C CA . LYS A 1 89 ? -2.854 6.451 -12.193 1.00 65.25 89 LYS A CA 1
ATOM 696 C C . LYS A 1 89 ? -1.753 7.516 -12.143 1.00 65.25 89 LYS A C 1
ATOM 698 O O . LYS A 1 89 ? -1.968 8.579 -11.511 1.00 65.25 89 LYS A O 1
#

Secondary structure (DSSP, 8-state):
--S-HHHHHHHHHHHGGGTT-EEEEET-TTTHHHHHHHHH---SEEEEEES-HHHHHHHGGGT--SEEEE--TTS---SS--SEEEE--

Foldseek 3Di:
DPDPPVVVVVVLVCLQVCEQFAEEEEQCQLNPPLVSNVVRYHYVFYEYEHCDVVSLVNNVVVPSHPYYDNDDPVDDPDPDDGDYYDDDD